Protein AF-A0A2V6KRQ1-F1 (afdb_monomer_lite)

Radius of gyration: 17.85 Å; chains: 1; bounding box: 34×25×49 Å

Structure (mmCIF, N/CA/C/O backbone):
data_AF-A0A2V6KRQ1-F1
#
_entry.id   AF-A0A2V6KRQ1-F1
#
loop_
_atom_site.group_PDB
_atom_site.id
_atom_site.type_symbol
_atom_site.label_atom_id
_atom_site.label_alt_id
_atom_site.label_comp_id
_atom_site.label_asym_id
_atom_site.label_enti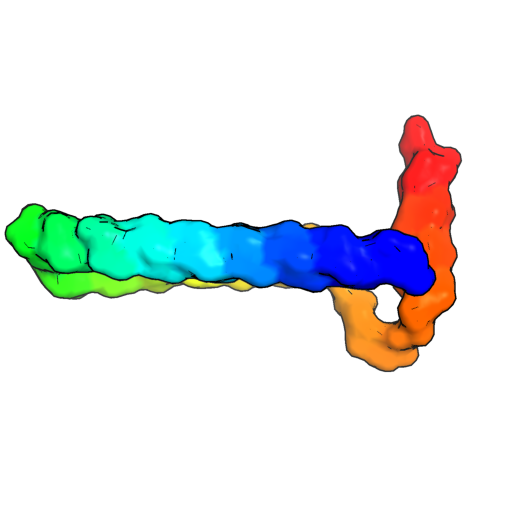ty_id
_atom_site.label_seq_id
_atom_site.pdbx_PDB_ins_code
_atom_site.Cartn_x
_atom_site.Cartn_y
_atom_site.Cartn_z
_atom_site.occupancy
_atom_site.B_iso_or_equiv
_atom_site.auth_seq_id
_atom_site.auth_comp_id
_atom_site.auth_asym_id
_atom_site.auth_atom_id
_atom_site.pdbx_PDB_model_num
ATOM 1 N N . LEU A 1 1 ? 17.652 0.558 -15.659 1.00 54.34 1 LEU A N 1
ATOM 2 C CA . LEU A 1 1 ? 18.513 0.394 -14.449 1.00 54.34 1 LEU A CA 1
ATOM 3 C C . LEU A 1 1 ? 18.421 1.550 -13.444 1.00 54.34 1 LEU A C 1
ATOM 5 O O . LEU A 1 1 ? 18.117 1.267 -12.294 1.00 54.34 1 LEU A O 1
ATOM 9 N N . LYS A 1 2 ? 18.612 2.827 -13.830 1.00 62.41 2 LYS A N 1
ATOM 10 C CA . LYS A 1 2 ? 18.590 3.985 -12.895 1.00 62.41 2 LYS A CA 1
ATOM 11 C C . LYS A 1 2 ? 17.342 4.106 -11.999 1.00 62.41 2 LYS A C 1
ATOM 13 O O . LYS A 1 2 ? 17.445 4.612 -10.893 1.00 62.41 2 LYS A O 1
ATOM 18 N N . ILE A 1 3 ? 16.187 3.636 -12.464 1.00 76.12 3 ILE A N 1
ATOM 19 C CA . ILE A 1 3 ? 14.903 3.739 -11.751 1.00 76.12 3 ILE A CA 1
ATOM 20 C C . ILE A 1 3 ? 14.583 2.540 -10.855 1.00 76.12 3 ILE A C 1
ATOM 22 O O . ILE A 1 3 ? 13.722 2.667 -9.994 1.00 76.12 3 ILE A O 1
ATOM 26 N N . ARG A 1 4 ? 15.281 1.402 -10.998 1.00 79.00 4 ARG A N 1
ATOM 27 C CA . ARG A 1 4 ? 14.963 0.190 -10.221 1.00 79.00 4 ARG A CA 1
ATOM 28 C C . ARG A 1 4 ? 15.208 0.387 -8.730 1.00 79.00 4 ARG A C 1
ATOM 30 O O . ARG A 1 4 ? 14.306 0.140 -7.948 1.00 79.00 4 ARG A O 1
ATOM 37 N N . GLY A 1 5 ? 16.372 0.921 -8.353 1.00 82.69 5 GLY A N 1
ATOM 38 C CA . GLY A 1 5 ? 16.695 1.161 -6.942 1.00 82.69 5 GLY A CA 1
ATOM 39 C C . GLY A 1 5 ? 15.758 2.170 -6.271 1.00 82.69 5 GLY A C 1
ATOM 40 O O . GLY A 1 5 ? 15.355 1.968 -5.131 1.00 82.69 5 GLY A O 1
ATOM 41 N N . LEU A 1 6 ? 15.355 3.226 -6.989 1.00 87.25 6 LEU A N 1
ATOM 42 C CA . LEU A 1 6 ? 14.384 4.192 -6.472 1.00 87.25 6 LEU A CA 1
ATOM 43 C C . LEU A 1 6 ? 12.989 3.565 -6.346 1.00 87.25 6 LEU A C 1
ATOM 45 O O . LEU A 1 6 ? 12.351 3.723 -5.314 1.00 87.25 6 LEU A O 1
ATOM 49 N N . ALA A 1 7 ? 12.538 2.823 -7.361 1.00 87.44 7 ALA A N 1
ATOM 50 C CA . ALA A 1 7 ? 11.240 2.153 -7.345 1.00 87.44 7 ALA A CA 1
ATOM 51 C C . ALA A 1 7 ? 11.146 1.106 -6.223 1.00 87.44 7 ALA A C 1
ATOM 53 O O . ALA A 1 7 ? 10.176 1.103 -5.468 1.00 87.44 7 ALA A O 1
ATOM 54 N N . GLU A 1 8 ? 12.168 0.261 -6.076 1.00 90.19 8 GLU A N 1
ATOM 55 C CA . GLU A 1 8 ? 12.256 -0.744 -5.013 1.00 90.19 8 GLU A CA 1
ATOM 56 C C . GLU A 1 8 ? 12.323 -0.079 -3.628 1.00 90.19 8 GLU A C 1
ATOM 58 O O . GLU A 1 8 ? 11.604 -0.485 -2.716 1.00 90.19 8 GLU A O 1
ATOM 63 N N . GLY A 1 9 ? 13.110 0.993 -3.479 1.00 92.56 9 GLY A N 1
ATOM 64 C CA . GLY A 1 9 ? 13.201 1.757 -2.234 1.00 92.56 9 GLY A CA 1
ATOM 65 C C . GLY A 1 9 ? 11.871 2.396 -1.837 1.00 92.56 9 GLY A C 1
ATOM 66 O O . GLY A 1 9 ? 11.421 2.227 -0.707 1.00 92.56 9 GLY A O 1
ATOM 67 N N . THR A 1 10 ? 11.196 3.069 -2.770 1.00 93.44 10 THR A N 1
ATOM 68 C CA . THR A 1 10 ? 9.876 3.663 -2.530 1.00 93.44 10 THR A CA 1
ATOM 69 C C . THR A 1 10 ? 8.839 2.595 -2.180 1.00 93.44 10 THR A C 1
ATOM 71 O O . THR A 1 10 ? 8.110 2.762 -1.203 1.00 93.44 10 THR A O 1
ATOM 74 N N . ALA A 1 11 ? 8.803 1.473 -2.908 1.00 92.81 11 ALA A N 1
ATOM 75 C CA . ALA A 1 11 ? 7.911 0.357 -2.598 1.00 92.81 11 ALA A CA 1
ATOM 76 C C . ALA A 1 11 ? 8.159 -0.195 -1.183 1.00 92.81 11 ALA A C 1
ATOM 78 O O . ALA A 1 11 ? 7.209 -0.405 -0.427 1.00 92.81 11 ALA A O 1
ATOM 79 N N . ALA A 1 12 ? 9.426 -0.359 -0.791 1.00 94.31 12 ALA A N 1
ATOM 80 C CA . ALA A 1 12 ? 9.794 -0.786 0.553 1.00 94.31 12 ALA A CA 1
ATOM 81 C C . ALA A 1 12 ? 9.374 0.237 1.619 1.00 94.31 12 ALA A C 1
ATOM 83 O O . ALA A 1 12 ? 8.822 -0.153 2.646 1.00 94.31 12 ALA A O 1
ATOM 84 N N . THR A 1 13 ? 9.566 1.539 1.383 1.00 96.00 13 THR A N 1
ATOM 85 C CA . THR A 1 13 ? 9.124 2.593 2.309 1.00 96.00 13 THR A CA 1
ATOM 86 C C . THR A 1 13 ? 7.615 2.551 2.530 1.00 96.00 13 THR A C 1
ATOM 88 O O . THR A 1 13 ? 7.173 2.597 3.676 1.00 96.00 13 THR A O 1
ATOM 91 N N . PHE A 1 14 ? 6.816 2.416 1.469 1.00 95.12 14 PHE A N 1
ATOM 92 C CA . PHE A 1 14 ? 5.364 2.288 1.610 1.00 95.12 14 PHE A CA 1
ATOM 93 C C . PHE A 1 14 ? 4.965 0.996 2.324 1.00 95.12 14 PHE A C 1
ATOM 95 O O . PHE A 1 14 ? 4.054 1.023 3.152 1.00 95.12 14 PHE A O 1
ATOM 102 N N . ASN A 1 15 ? 5.651 -0.116 2.052 1.00 94.88 15 ASN A N 1
ATOM 103 C CA . ASN A 1 15 ? 5.391 -1.388 2.718 1.00 94.88 15 ASN A CA 1
ATOM 104 C C . ASN A 1 15 ? 5.653 -1.299 4.231 1.00 94.88 15 ASN A C 1
ATOM 106 O O . ASN A 1 15 ? 4.749 -1.547 5.030 1.00 94.88 15 ASN A O 1
ATOM 110 N N . TRP A 1 16 ? 6.851 -0.864 4.624 1.00 94.81 16 TRP A N 1
ATOM 111 C CA . TRP A 1 16 ? 7.229 -0.727 6.030 1.00 94.81 16 TRP A CA 1
ATOM 112 C C . TRP A 1 16 ? 6.449 0.376 6.745 1.00 94.81 16 TRP A C 1
ATOM 114 O O . TRP A 1 16 ? 6.034 0.193 7.886 1.00 94.81 16 TRP A O 1
ATOM 124 N N . GLY A 1 17 ? 6.183 1.496 6.071 1.00 96.62 17 GLY A N 1
ATOM 125 C CA . GLY A 1 17 ? 5.359 2.577 6.611 1.00 96.62 17 GLY A CA 1
ATOM 126 C C . GLY A 1 17 ? 3.927 2.122 6.893 1.00 96.62 17 GLY A C 1
ATOM 127 O O . GLY A 1 17 ? 3.401 2.373 7.975 1.00 96.62 17 GLY A O 1
ATOM 128 N N . SER A 1 18 ? 3.317 1.381 5.965 1.00 93.00 18 SER A N 1
ATOM 129 C CA . SER A 1 18 ? 1.978 0.812 6.169 1.00 93.00 18 SER A CA 1
ATOM 130 C C . SER A 1 18 ? 1.972 -0.209 7.306 1.00 93.00 18 SER A C 1
ATOM 132 O O . SER A 1 18 ? 1.070 -0.192 8.140 1.00 93.00 18 SER A O 1
ATOM 134 N N . ASN A 1 19 ? 2.997 -1.064 7.387 1.00 95.06 19 ASN A N 1
ATOM 135 C CA . ASN A 1 19 ? 3.143 -2.019 8.483 1.00 95.06 19 ASN A CA 1
ATOM 136 C C . ASN A 1 19 ? 3.253 -1.324 9.851 1.00 95.06 19 ASN A C 1
ATOM 138 O O . ASN A 1 19 ? 2.601 -1.750 10.806 1.00 95.06 19 ASN A O 1
ATOM 142 N N . LEU A 1 20 ? 4.011 -0.227 9.937 1.00 95.25 20 LEU A N 1
ATOM 143 C CA . LEU A 1 20 ? 4.121 0.577 11.153 1.00 95.25 20 LEU A CA 1
ATOM 144 C C . LEU A 1 20 ? 2.76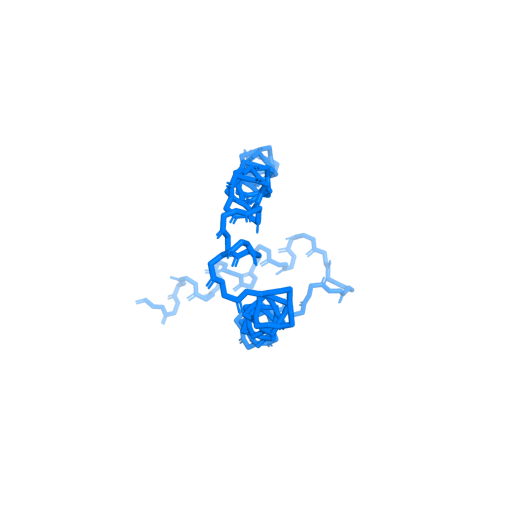3 1.166 11.556 1.00 95.25 20 LEU A C 1
ATOM 146 O O . LEU A 1 20 ? 2.368 1.056 12.714 1.00 95.25 20 LEU A O 1
ATOM 150 N N . ILE A 1 21 ? 2.024 1.742 10.603 1.00 94.56 21 ILE A N 1
ATOM 151 C CA . ILE A 1 21 ? 0.688 2.305 10.853 1.00 94.56 21 ILE A CA 1
ATOM 152 C C . ILE A 1 21 ? -0.262 1.227 11.380 1.00 94.56 21 ILE A C 1
ATOM 154 O O . ILE A 1 21 ? -0.937 1.443 12.387 1.00 94.56 21 ILE A O 1
ATOM 158 N N . VAL A 1 22 ? -0.301 0.058 10.736 1.00 93.00 22 VAL A N 1
ATOM 159 C CA . VAL A 1 22 ? -1.138 -1.063 11.185 1.00 93.00 22 VAL A CA 1
ATOM 160 C C . VAL A 1 22 ? -0.732 -1.500 12.589 1.00 93.00 22 VAL A C 1
ATOM 162 O O . VAL A 1 22 ? -1.591 -1.616 13.454 1.00 93.00 22 VAL A O 1
ATOM 165 N N . SER A 1 23 ? 0.563 -1.661 12.855 1.00 93.69 23 SER A N 1
ATOM 166 C CA . SER A 1 23 ? 1.060 -2.083 14.171 1.00 93.69 23 SER A CA 1
ATOM 167 C C . SER A 1 23 ? 0.673 -1.106 15.287 1.00 93.69 23 SER A C 1
ATOM 169 O O . SER A 1 23 ? 0.276 -1.536 16.367 1.00 93.69 23 SER A O 1
ATOM 171 N N . LEU A 1 24 ? 0.727 0.204 15.022 1.00 94.75 24 LEU A N 1
ATOM 172 C CA . LEU A 1 24 ? 0.350 1.240 15.990 1.00 94.75 24 LEU A CA 1
ATOM 173 C C . LEU A 1 24 ? -1.164 1.333 16.210 1.00 94.75 24 LEU A C 1
ATOM 175 O O . LEU A 1 24 ? -1.612 1.640 17.311 1.00 94.75 24 LEU A O 1
ATOM 179 N N . THR A 1 25 ? -1.961 1.095 15.169 1.00 92.38 25 THR A N 1
ATOM 180 C CA . THR A 1 25 ? -3.420 1.287 15.219 1.00 92.38 25 THR A CA 1
ATOM 181 C C . THR A 1 25 ? -4.184 0.025 15.600 1.00 92.38 25 THR A C 1
ATOM 183 O O . THR A 1 25 ? -5.286 0.130 16.136 1.00 92.38 25 THR A O 1
ATOM 186 N N . PHE A 1 26 ? -3.617 -1.162 15.369 1.00 90.00 26 PHE A N 1
ATOM 187 C CA . PHE A 1 26 ? -4.291 -2.445 15.559 1.00 90.00 26 PHE A CA 1
ATOM 188 C C . PHE A 1 26 ? -4.849 -2.607 16.974 1.00 90.00 26 PHE A C 1
ATOM 190 O O . PHE A 1 26 ? -6.048 -2.831 17.121 1.00 90.00 26 PHE A O 1
ATOM 197 N N . LEU A 1 27 ? -4.019 -2.434 18.009 1.00 91.38 27 LEU A N 1
ATOM 198 C CA . LEU A 1 27 ? -4.466 -2.616 19.392 1.00 91.38 27 LEU A CA 1
ATOM 199 C C . LEU A 1 27 ? -5.558 -1.604 19.765 1.00 91.38 27 LEU A C 1
ATOM 201 O O . LEU A 1 27 ? -6.603 -1.990 20.276 1.00 91.38 27 LEU A O 1
ATOM 205 N N . THR A 1 28 ? -5.373 -0.329 19.408 1.00 91.81 28 THR A N 1
ATOM 206 C CA . THR A 1 28 ? -6.363 0.728 19.667 1.00 91.81 28 THR A CA 1
ATOM 207 C C . THR A 1 28 ? -7.702 0.469 18.973 1.00 91.81 28 THR A C 1
ATOM 209 O O . THR A 1 28 ? -8.758 0.752 19.540 1.00 91.81 28 THR A O 1
ATOM 212 N N . LEU A 1 29 ? -7.689 -0.056 17.745 1.00 90.62 29 LEU A N 1
ATOM 213 C CA . LEU A 1 29 ? -8.910 -0.411 17.020 1.00 90.62 29 LEU A CA 1
ATOM 214 C C . LEU A 1 29 ? -9.600 -1.618 17.660 1.00 90.62 29 LEU A C 1
ATOM 216 O O . LEU A 1 29 ? -10.812 -1.578 17.862 1.00 90.62 29 LEU A O 1
ATOM 220 N N . VAL A 1 30 ? -8.841 -2.645 18.051 1.00 93.06 30 VAL A N 1
ATOM 221 C CA . VAL A 1 30 ? -9.385 -3.827 18.734 1.00 93.06 30 VAL A CA 1
ATOM 222 C C . VAL A 1 30 ? -10.012 -3.451 20.078 1.00 93.06 30 VAL A C 1
ATOM 224 O O . VAL A 1 30 ? -11.111 -3.915 20.373 1.00 93.06 30 VAL A O 1
ATOM 227 N N . GLU A 1 31 ? -9.373 -2.582 20.861 1.00 92.19 31 GLU A N 1
ATOM 228 C CA . GLU A 1 31 ? -9.894 -2.116 22.153 1.00 92.19 31 GLU A CA 1
ATOM 229 C C . GLU A 1 31 ? -11.185 -1.297 22.013 1.00 92.19 31 GLU A C 1
ATOM 231 O O . GLU A 1 31 ? -12.087 -1.423 22.838 1.00 92.19 31 GLU A O 1
ATOM 236 N N . LYS A 1 32 ? -11.301 -0.464 20.968 1.00 92.00 32 LYS A N 1
ATOM 237 C CA . LYS A 1 32 ? -12.456 0.434 20.784 1.00 92.00 32 LYS A CA 1
ATOM 238 C C . LYS A 1 32 ? -13.624 -0.190 20.023 1.00 92.00 32 LYS A C 1
ATOM 240 O O . LYS A 1 32 ? -14.774 0.102 20.334 1.00 92.00 32 LYS A O 1
ATOM 245 N N . LEU A 1 33 ? -13.343 -0.982 18.991 1.00 87.69 33 LEU A N 1
ATOM 246 C CA . LEU A 1 33 ? -14.338 -1.498 18.037 1.00 87.69 33 LEU A CA 1
ATOM 247 C C . LEU A 1 33 ? -14.555 -3.011 18.164 1.00 87.69 33 LEU A C 1
ATOM 249 O O . LEU A 1 33 ? -15.475 -3.556 17.548 1.00 87.69 33 LEU A O 1
ATOM 253 N N . GLY A 1 34 ? -13.706 -3.694 18.935 1.00 89.56 34 GLY A N 1
ATOM 254 C CA . GLY A 1 34 ? -13.652 -5.146 19.011 1.00 89.56 34 GLY A CA 1
ATOM 255 C C . GLY A 1 34 ? -12.831 -5.770 17.879 1.00 89.56 34 GLY A C 1
ATOM 256 O O . GLY A 1 34 ? -12.617 -5.187 16.808 1.00 89.56 34 GLY A O 1
ATOM 257 N N . ALA A 1 35 ? -12.381 -7.005 18.109 1.00 88.25 35 ALA A N 1
ATOM 258 C CA . ALA A 1 35 ? -11.569 -7.750 17.150 1.00 88.25 35 ALA A CA 1
ATOM 259 C C . ALA A 1 35 ? -12.299 -7.960 15.813 1.00 88.25 35 ALA A C 1
ATOM 261 O O . ALA A 1 35 ? -11.744 -7.655 14.760 1.00 88.25 35 ALA A O 1
ATOM 262 N N . SER A 1 36 ? -13.556 -8.416 15.837 1.00 91.00 36 SER A N 1
ATOM 263 C CA . SER A 1 36 ? -14.310 -8.759 14.622 1.00 91.00 36 SER A CA 1
ATOM 264 C C . SER A 1 36 ? -14.492 -7.567 13.677 1.00 91.00 36 SER A C 1
ATOM 266 O O . SER A 1 36 ? -14.250 -7.694 12.478 1.00 91.00 36 SER A O 1
ATOM 268 N N . SER A 1 37 ? -14.845 -6.395 14.212 1.00 90.94 37 SER A N 1
ATOM 269 C CA . SER A 1 37 ? -14.992 -5.161 13.427 1.00 90.94 37 SER A CA 1
ATOM 270 C C . SER A 1 37 ? -13.659 -4.705 12.830 1.00 90.94 37 SER A C 1
ATOM 272 O O . SER A 1 37 ? -13.604 -4.278 11.679 1.00 90.94 37 SER A O 1
ATOM 274 N N . THR A 1 38 ? -12.571 -4.839 13.592 1.00 91.62 38 THR A N 1
ATOM 275 C CA . THR A 1 38 ? -11.220 -4.474 13.144 1.00 91.62 38 THR A CA 1
ATOM 276 C C . THR A 1 38 ? -10.744 -5.378 12.004 1.00 91.62 38 THR A C 1
ATOM 278 O O . THR A 1 38 ? -10.232 -4.889 10.997 1.00 91.62 38 THR A O 1
ATOM 281 N N . PHE A 1 39 ? -10.971 -6.691 12.108 1.00 90.75 39 PHE A N 1
ATOM 282 C CA . PHE A 1 39 ? -10.665 -7.631 11.027 1.00 90.75 39 PHE A CA 1
ATOM 283 C C . PHE A 1 39 ? -11.496 -7.365 9.768 1.00 90.75 39 PHE A C 1
ATOM 285 O O . PHE A 1 39 ? -10.947 -7.414 8.669 1.00 90.75 39 PHE A O 1
ATOM 292 N N . LEU A 1 40 ? -12.784 -7.031 9.905 1.00 94.31 40 LEU A N 1
ATOM 293 C CA . LEU A 1 40 ? -13.614 -6.642 8.761 1.00 94.31 40 LEU A CA 1
ATOM 294 C C . LEU A 1 40 ? -13.094 -5.373 8.080 1.00 94.31 40 LEU A C 1
ATOM 296 O O . LEU A 1 40 ? -13.026 -5.331 6.854 1.00 94.31 40 LEU A O 1
ATOM 300 N N . LEU A 1 41 ? -12.671 -4.365 8.845 1.00 92.38 41 LEU A N 1
ATOM 301 C CA . LEU A 1 41 ? -12.092 -3.139 8.292 1.00 92.38 41 LEU A CA 1
ATOM 302 C C . LEU A 1 41 ? -10.834 -3.431 7.458 1.00 92.38 41 LEU A C 1
ATOM 304 O O . LEU A 1 41 ? -10.722 -2.963 6.323 1.00 92.38 41 LEU A O 1
ATOM 308 N N . TYR A 1 42 ? -9.924 -4.263 7.969 1.00 90.62 42 TYR A N 1
ATOM 309 C CA . TYR A 1 42 ? -8.744 -4.680 7.207 1.00 90.62 42 TYR A CA 1
ATOM 310 C C . TYR A 1 42 ? -9.086 -5.575 6.007 1.00 90.62 42 TYR A C 1
ATOM 312 O O . TYR A 1 42 ? -8.427 -5.481 4.968 1.00 90.62 42 TYR A O 1
ATOM 320 N N . ALA A 1 43 ? -10.135 -6.395 6.098 1.00 93.75 43 ALA A N 1
ATOM 321 C CA . ALA A 1 43 ? -10.626 -7.178 4.968 1.00 93.75 43 ALA A CA 1
ATOM 322 C C . ALA A 1 43 ? -11.144 -6.270 3.841 1.00 93.75 43 ALA A C 1
ATOM 324 O O . ALA A 1 43 ? -10.761 -6.456 2.687 1.00 93.75 43 ALA A O 1
ATOM 325 N N . PHE A 1 44 ? -11.929 -5.236 4.162 1.00 95.81 44 PHE A N 1
ATOM 326 C CA . PHE A 1 44 ? -12.379 -4.247 3.177 1.00 95.81 44 PHE A CA 1
ATOM 327 C C . PHE A 1 44 ? -11.207 -3.505 2.526 1.00 95.81 44 PHE A C 1
ATOM 329 O O . PHE A 1 44 ? -11.174 -3.378 1.301 1.00 95.81 44 PHE A O 1
ATOM 336 N N . ALA A 1 45 ? -10.215 -3.076 3.311 1.00 93.19 45 ALA A N 1
ATOM 337 C CA . ALA A 1 45 ? -9.007 -2.448 2.773 1.00 93.19 45 ALA A CA 1
ATOM 338 C C . ALA A 1 45 ? -8.231 -3.389 1.828 1.00 93.19 45 ALA A C 1
ATOM 340 O O . ALA A 1 45 ? -7.723 -2.959 0.788 1.00 93.19 45 ALA A O 1
ATOM 341 N N . SER A 1 46 ? -8.188 -4.685 2.149 1.00 93.69 46 SER A N 1
ATOM 342 C CA . SER A 1 46 ? -7.543 -5.710 1.320 1.00 93.69 46 SER A CA 1
ATOM 343 C C . SER A 1 46 ? -8.284 -5.924 -0.002 1.00 93.69 46 SER A C 1
ATOM 345 O O . SER A 1 46 ? -7.655 -5.954 -1.057 1.00 93.69 46 SER A O 1
ATOM 347 N N . VAL A 1 47 ? -9.619 -6.004 0.027 1.00 96.94 47 VAL A N 1
ATOM 348 C CA . VAL A 1 47 ? -10.445 -6.115 -1.187 1.00 96.94 47 VAL A CA 1
ATOM 349 C C . VAL A 1 47 ? -10.295 -4.873 -2.066 1.00 96.94 47 VAL A C 1
ATOM 351 O O . VAL A 1 47 ? -10.113 -5.003 -3.274 1.00 96.94 47 VAL A O 1
ATOM 354 N N . ALA A 1 48 ? -10.303 -3.673 -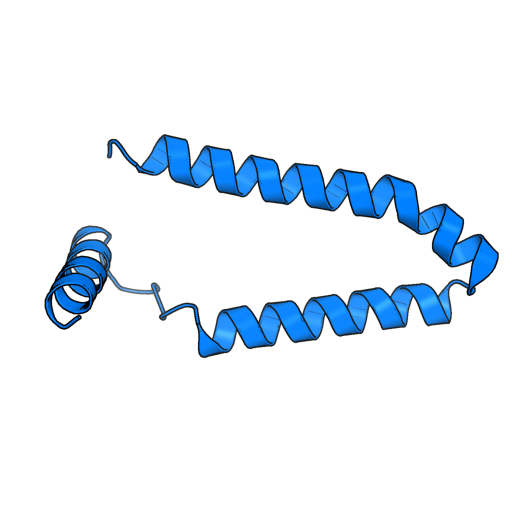1.480 1.00 95.62 48 ALA A N 1
ATOM 355 C CA . ALA A 1 48 ? -10.071 -2.436 -2.223 1.00 95.62 48 ALA A CA 1
ATOM 356 C C . ALA A 1 48 ? -8.686 -2.422 -2.896 1.00 95.62 48 ALA A C 1
ATOM 358 O O . ALA A 1 48 ? -8.572 -2.066 -4.069 1.00 95.62 48 ALA A O 1
ATOM 359 N N . SER A 1 49 ? -7.649 -2.878 -2.187 1.00 92.94 49 SER A N 1
ATOM 360 C CA . SER A 1 49 ? -6.291 -3.007 -2.734 1.00 92.94 49 SER A CA 1
ATOM 361 C C . SER A 1 49 ? -6.224 -4.027 -3.875 1.00 92.94 49 SER A C 1
ATOM 363 O O . SER A 1 49 ? -5.569 -3.780 -4.887 1.00 92.94 49 SER A O 1
ATOM 365 N N . TRP A 1 50 ? -6.936 -5.151 -3.752 1.00 94.81 50 TRP A N 1
ATOM 366 C CA . TRP A 1 50 ? -7.039 -6.150 -4.815 1.00 94.81 50 TRP A CA 1
ATOM 367 C C . TRP A 1 50 ? -7.746 -5.598 -6.058 1.00 94.81 50 TRP A C 1
ATOM 369 O O . TRP A 1 50 ? -7.243 -5.773 -7.164 1.00 94.81 50 TRP A O 1
ATOM 379 N N . LEU A 1 51 ? -8.861 -4.877 -5.892 1.00 95.88 51 LEU A N 1
ATOM 380 C CA . LEU A 1 51 ? -9.565 -4.230 -7.005 1.00 95.88 51 LEU A CA 1
ATOM 381 C C . LEU A 1 51 ? -8.672 -3.202 -7.706 1.00 95.88 51 LEU A C 1
ATOM 383 O O . LEU A 1 51 ? -8.604 -3.181 -8.933 1.00 95.88 51 LEU A O 1
ATOM 387 N N . PHE A 1 52 ? -7.954 -2.379 -6.938 1.00 93.38 52 PHE A N 1
ATOM 388 C CA . PHE A 1 52 ? -6.978 -1.442 -7.489 1.00 93.38 52 PHE A CA 1
ATOM 389 C C . PHE A 1 52 ? -5.919 -2.170 -8.325 1.00 93.38 52 PHE A C 1
ATOM 391 O O . PHE A 1 52 ? -5.668 -1.780 -9.465 1.00 93.38 52 PHE A O 1
ATOM 398 N N . ALA A 1 53 ? -5.338 -3.249 -7.791 1.00 92.31 53 ALA A N 1
ATOM 399 C CA . ALA A 1 53 ? -4.358 -4.047 -8.515 1.00 92.31 53 ALA A CA 1
ATOM 400 C C . ALA A 1 53 ? -4.953 -4.634 -9.804 1.00 92.31 53 ALA A C 1
ATOM 402 O O . ALA A 1 53 ? -4.353 -4.507 -10.862 1.00 92.31 53 ALA A O 1
ATOM 403 N N . TYR A 1 54 ? -6.158 -5.198 -9.736 1.00 91.12 54 TYR A N 1
ATOM 404 C CA . TYR A 1 54 ? -6.814 -5.827 -10.879 1.00 91.12 54 TYR A CA 1
ATOM 405 C C . TYR A 1 54 ? -7.123 -4.847 -12.023 1.00 91.12 54 TYR A C 1
ATOM 407 O O . TYR A 1 54 ? -6.943 -5.191 -13.188 1.00 91.12 54 TYR A O 1
ATOM 415 N N . TYR A 1 55 ? -7.587 -3.630 -11.717 1.00 90.62 55 TYR A N 1
ATOM 416 C CA . TYR A 1 55 ? -8.010 -2.673 -12.749 1.00 90.62 55 TYR A CA 1
ATOM 417 C C . TYR A 1 55 ? -6.904 -1.726 -13.227 1.00 90.62 55 TYR A C 1
ATOM 419 O O . TYR A 1 55 ? -6.929 -1.308 -14.385 1.00 90.62 55 TYR A O 1
ATOM 427 N N . LEU A 1 56 ? -5.967 -1.334 -12.356 1.00 87.81 56 LEU A N 1
ATOM 428 C CA . LEU A 1 56 ? -4.974 -0.302 -12.680 1.00 87.81 56 LEU A CA 1
ATOM 429 C C . LEU A 1 56 ? -3.586 -0.866 -12.990 1.00 87.81 56 LEU A C 1
ATOM 431 O O . LEU A 1 56 ? -2.813 -0.196 -13.683 1.00 87.81 56 LEU A O 1
ATOM 435 N N . VAL A 1 57 ? -3.251 -2.063 -12.502 1.00 87.12 57 VAL A N 1
ATOM 436 C CA . VAL A 1 57 ? -1.935 -2.664 -12.741 1.00 87.12 57 VAL A CA 1
ATOM 437 C C . VAL A 1 57 ? -2.026 -3.574 -13.969 1.00 87.12 57 VAL A C 1
ATOM 439 O O . VAL A 1 57 ? -2.743 -4.571 -13.932 1.00 87.12 57 VAL A O 1
ATOM 442 N N . PRO A 1 58 ? -1.331 -3.250 -15.076 1.00 82.25 58 PRO A N 1
ATOM 443 C CA . PRO A 1 58 ? -1.300 -4.130 -16.236 1.00 82.25 58 PRO A CA 1
ATOM 444 C C . PRO A 1 58 ? -0.581 -5.435 -15.887 1.00 82.25 58 PRO A C 1
ATOM 446 O O . PRO A 1 58 ? 0.351 -5.443 -15.081 1.00 82.25 58 PRO A O 1
ATOM 449 N N . GLU A 1 59 ? -0.990 -6.527 -16.526 1.00 84.56 59 GLU A N 1
ATOM 450 C CA . GLU A 1 59 ? -0.307 -7.810 -16.390 1.00 84.56 59 GLU A CA 1
ATOM 451 C C . GLU A 1 59 ? 1.149 -7.676 -16.865 1.00 84.56 59 GLU A C 1
ATOM 453 O O . GLU A 1 59 ? 1.424 -7.184 -17.958 1.00 84.56 59 GLU A O 1
ATOM 458 N N . THR A 1 60 ? 2.088 -8.081 -16.011 1.00 86.25 60 THR A N 1
ATOM 459 C CA . THR A 1 60 ? 3.537 -7.992 -16.274 1.00 86.25 60 THR A CA 1
ATOM 460 C C . THR A 1 60 ? 4.163 -9.365 -16.499 1.00 86.25 60 THR A C 1
ATOM 462 O O . THR A 1 60 ? 5.321 -9.467 -16.906 1.00 86.25 60 THR A O 1
ATOM 465 N N . LYS A 1 61 ? 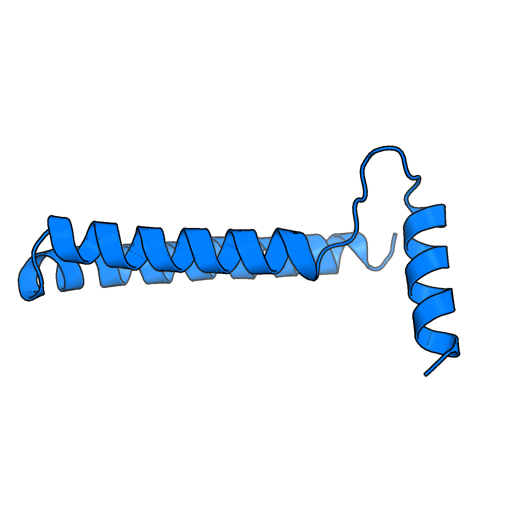3.412 -10.444 -16.257 1.00 82.75 61 LYS A N 1
ATOM 466 C CA . LYS A 1 61 ? 3.884 -11.813 -16.414 1.00 82.75 61 LYS A CA 1
ATOM 467 C C . LYS A 1 61 ? 4.134 -12.146 -17.884 1.00 82.75 61 LYS A C 1
ATOM 469 O O . LYS A 1 61 ? 3.261 -11.987 -18.727 1.00 82.75 61 LYS A O 1
ATOM 474 N N . GLY A 1 62 ? 5.315 -12.694 -18.167 1.00 81.94 62 GLY A N 1
ATOM 475 C CA . GLY A 1 62 ? 5.698 -13.133 -19.513 1.00 81.94 62 GLY A CA 1
ATOM 476 C C . GLY A 1 62 ? 6.241 -12.023 -20.414 1.00 81.94 62 GLY A C 1
ATOM 477 O O . GLY A 1 62 ? 6.626 -12.324 -21.539 1.00 81.94 62 GLY A O 1
ATOM 478 N N . HIS A 1 63 ? 6.322 -10.787 -19.914 1.00 83.94 63 HIS A N 1
ATOM 479 C CA . HIS A 1 63 ? 6.898 -9.653 -20.628 1.00 83.94 63 HIS A CA 1
ATOM 480 C C . HIS A 1 63 ? 8.308 -9.327 -20.142 1.00 83.94 63 HIS A C 1
ATOM 482 O O . HIS A 1 63 ? 8.625 -9.468 -18.956 1.00 83.94 63 HIS A O 1
ATOM 488 N N . THR A 1 64 ? 9.162 -8.872 -21.058 1.00 86.81 64 THR A N 1
ATOM 489 C CA . THR A 1 64 ? 10.485 -8.348 -20.693 1.00 86.81 64 THR A CA 1
ATOM 490 C C . THR A 1 64 ? 10.361 -6.953 -20.078 1.00 86.81 64 THR A C 1
ATOM 492 O O . THR A 1 64 ? 9.363 -6.249 -20.259 1.00 86.81 64 THR A O 1
ATOM 495 N N . LEU A 1 65 ? 11.380 -6.521 -19.331 1.00 82.06 65 LEU A N 1
ATOM 49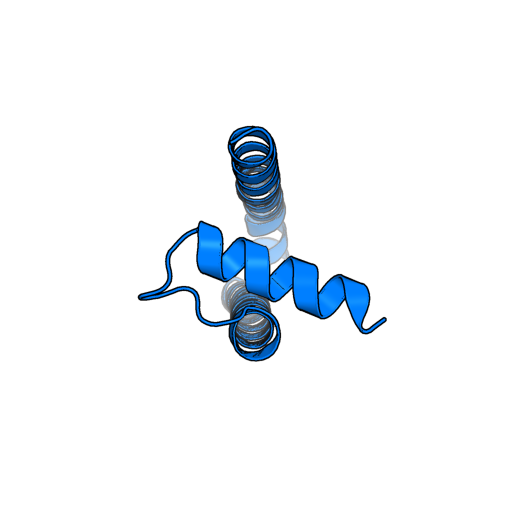6 C CA . LEU A 1 65 ? 11.371 -5.187 -18.723 1.00 82.06 65 LEU A CA 1
ATOM 497 C C . LEU A 1 65 ? 11.334 -4.095 -19.806 1.00 82.06 65 LEU A C 1
ATOM 499 O O . LEU A 1 65 ? 10.692 -3.062 -19.628 1.00 82.06 65 LEU A O 1
ATOM 503 N N 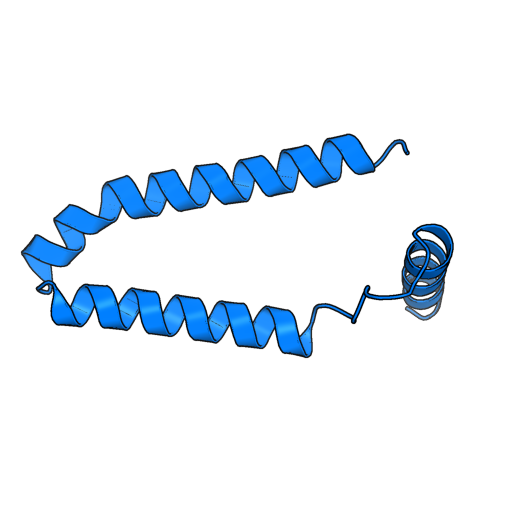. GLU A 1 66 ? 11.989 -4.349 -20.938 1.00 82.88 66 GLU A N 1
ATOM 504 C CA . GLU A 1 66 ? 12.028 -3.490 -22.116 1.00 82.88 66 GLU A CA 1
ATOM 505 C C . GLU A 1 66 ? 10.643 -3.335 -22.760 1.00 82.88 66 GLU A C 1
ATOM 507 O O . GLU A 1 66 ? 10.255 -2.219 -23.107 1.00 82.88 66 GLU A O 1
ATOM 512 N N . GLU A 1 67 ? 9.872 -4.422 -22.874 1.00 83.88 67 GLU A N 1
ATOM 513 C CA . GLU A 1 67 ? 8.489 -4.394 -23.372 1.00 83.88 67 GLU A CA 1
ATOM 514 C C . GLU A 1 67 ? 7.572 -3.586 -22.451 1.00 83.88 67 GLU A C 1
ATOM 516 O O . GLU A 1 67 ? 6.783 -2.763 -22.920 1.00 83.88 67 GLU A O 1
ATOM 521 N N . ILE A 1 68 ? 7.718 -3.766 -21.135 1.00 86.06 68 ILE A N 1
ATOM 522 C CA . ILE A 1 68 ? 6.967 -3.003 -20.134 1.00 86.06 68 ILE A CA 1
ATOM 523 C C . ILE A 1 68 ? 7.335 -1.514 -20.232 1.00 86.06 68 ILE A C 1
ATOM 525 O O . ILE A 1 68 ? 6.447 -0.665 -20.322 1.00 86.06 68 ILE A O 1
ATOM 529 N N . GLU A 1 69 ? 8.625 -1.164 -20.279 1.00 82.94 69 GLU A N 1
ATOM 530 C CA . GLU A 1 69 ? 9.061 0.227 -20.461 1.00 82.94 69 GLU A CA 1
ATOM 531 C C . GLU A 1 69 ? 8.522 0.836 -21.769 1.00 82.94 69 GLU A C 1
ATOM 533 O O . GLU A 1 69 ? 8.082 1.990 -21.770 1.00 82.94 69 GLU A O 1
ATOM 538 N N . ALA A 1 70 ? 8.519 0.083 -22.873 1.00 84.69 70 ALA A N 1
ATOM 539 C CA . ALA A 1 70 ? 7.989 0.532 -24.159 1.00 84.69 70 ALA A CA 1
ATOM 540 C C . ALA A 1 70 ? 6.473 0.785 -24.106 1.00 84.69 70 ALA A C 1
ATOM 542 O O . ALA A 1 70 ? 6.017 1.828 -24.580 1.00 84.69 70 ALA A O 1
ATOM 543 N N . PHE A 1 71 ? 5.707 -0.109 -23.471 1.00 84.94 71 PHE A N 1
ATOM 544 C CA . PHE A 1 71 ? 4.266 0.046 -23.253 1.00 84.94 71 PHE A CA 1
ATOM 545 C C . PHE A 1 71 ? 3.939 1.345 -22.501 1.00 84.94 71 PHE A C 1
ATOM 547 O O . PHE A 1 71 ? 3.103 2.141 -22.940 1.00 84.94 71 PHE A O 1
ATOM 554 N N . TRP A 1 72 ? 4.643 1.615 -21.399 1.00 83.19 72 TRP A N 1
ATOM 555 C CA . TRP A 1 72 ? 4.424 2.826 -20.604 1.00 83.19 72 TRP A CA 1
ATOM 556 C C . TRP A 1 72 ? 4.871 4.106 -21.325 1.00 83.19 72 TRP A C 1
ATOM 558 O O . TRP A 1 72 ? 4.179 5.123 -21.249 1.00 83.19 72 TRP A O 1
ATOM 568 N N . ARG A 1 73 ? 5.981 4.068 -22.077 1.00 83.56 73 ARG A N 1
ATOM 569 C CA . ARG A 1 73 ? 6.440 5.207 -22.897 1.00 83.56 73 ARG A CA 1
ATOM 570 C C . ARG A 1 73 ? 5.481 5.524 -24.045 1.00 83.56 73 ARG A C 1
ATOM 572 O O . ARG A 1 73 ? 5.253 6.699 -24.324 1.00 83.56 73 ARG A O 1
ATOM 579 N N . ALA A 1 74 ? 4.920 4.507 -24.700 1.00 81.88 74 ALA A N 1
ATOM 580 C CA . ALA A 1 74 ? 3.931 4.685 -25.761 1.00 81.88 74 ALA A CA 1
ATOM 581 C C . ALA A 1 74 ? 2.643 5.323 -25.218 1.00 81.88 74 ALA A C 1
ATOM 583 O O . ALA A 1 74 ? 2.162 6.302 -25.786 1.00 81.88 74 ALA A O 1
ATOM 584 N N . ARG A 1 75 ? 2.154 4.851 -24.061 1.00 77.75 75 ARG A N 1
ATOM 585 C CA . ARG A 1 75 ? 0.991 5.430 -23.368 1.00 77.75 75 ARG A CA 1
ATOM 586 C C . ARG A 1 75 ? 1.206 6.886 -22.930 1.00 77.75 75 ARG A C 1
ATOM 588 O O . ARG A 1 75 ? 0.272 7.675 -22.976 1.00 77.75 75 ARG A O 1
ATOM 595 N N . SER A 1 76 ? 2.429 7.262 -22.552 1.00 76.75 76 SER A N 1
ATOM 596 C CA . SER A 1 76 ? 2.782 8.651 -22.207 1.00 76.75 76 SER A CA 1
ATOM 597 C C . SER A 1 76 ? 2.814 9.604 -23.408 1.00 76.75 76 SER A C 1
ATOM 599 O O . SER A 1 76 ? 2.779 10.809 -23.190 1.00 76.75 76 SER A O 1
ATOM 601 N N . ARG A 1 77 ? 2.947 9.102 -24.643 1.00 68.88 77 ARG A N 1
ATOM 602 C CA . ARG A 1 77 ? 2.991 9.923 -25.869 1.00 68.88 77 ARG A CA 1
ATOM 603 C C . ARG A 1 77 ? 1.621 10.137 -26.514 1.00 68.88 77 ARG A C 1
ATOM 605 O O . ARG A 1 77 ? 1.506 10.983 -27.391 1.00 68.88 77 ARG A O 1
ATOM 612 N N . SER A 1 78 ? 0.622 9.340 -26.136 1.00 57.94 78 SER A N 1
ATOM 613 C CA . SER A 1 78 ? -0.761 9.457 -26.620 1.00 57.94 78 SER A CA 1
ATOM 614 C C . SER A 1 78 ? -1.644 10.356 -25.742 1.00 57.94 78 SER A C 1
ATOM 616 O O . SER A 1 78 ? -2.842 10.447 -25.999 1.00 57.94 78 SER A O 1
ATOM 618 N N . LEU A 1 79 ? -1.066 10.961 -24.700 1.00 51.31 79 LEU A N 1
ATOM 619 C CA . LEU A 1 79 ? -1.640 12.014 -23.857 1.00 51.31 79 LEU A CA 1
ATOM 620 C C . LEU A 1 79 ? -0.898 13.322 -24.139 1.00 51.31 79 LEU A C 1
ATOM 622 O O . LEU A 1 79 ? -1.560 14.378 -24.087 1.00 51.31 79 LEU A O 1
#

Sequence (79 aa):
LKIRGLAEGTAATFNWGSNLIVSLTFLTLVEKLGASSTFLLYAFASVASWLFAYYLVPETKGHTLEEIEAFWRARSRSL

pLDDT: mean 87.62, std 9.14, range [51.31, 96.94]

Foldseek 3Di:
DVCPVVVVVVVVCVVVVVVVVCVVCVVVCCVPVNPVVSVVVVVVVVVVVVVCCVPPPDDPPPDDPVRVVVVVVVVVVVD

Secondary structure (DSSP, 8-state):
-TTHHHHHHHHHHHHHHHHHHHHHHHHHHHHHH-HHHHHHHHHHHHHHHHHHHHHHS---TT--HHHHHHHHHHHHH--